Protein AF-Q6AG20-F1 (afdb_monomer_lite)

Radius of gyration: 18.35 Å; chains: 1; bounding box: 43×32×44 Å

Structure (mmCIF, N/CA/C/O backbone):
data_AF-Q6AG20-F1
#
_entry.id   AF-Q6AG20-F1
#
loop_
_atom_site.group_PDB
_atom_site.id
_atom_site.type_symbol
_atom_site.label_atom_id
_atom_site.label_alt_id
_atom_site.label_comp_id
_atom_site.label_asym_id
_atom_site.label_entity_id
_atom_site.label_seq_id
_atom_site.pdbx_PDB_ins_code
_atom_site.Cartn_x
_atom_site.Cartn_y
_atom_site.Cartn_z
_atom_site.occupancy
_atom_site.B_iso_or_equiv
_atom_site.auth_seq_id
_atom_site.auth_comp_id
_atom_site.auth_asym_id
_atom_site.auth_atom_id
_atom_site.pdbx_PDB_model_num
ATOM 1 N N . MET A 1 1 ? 25.032 -6.933 6.068 1.00 42.19 1 MET A N 1
ATOM 2 C CA . MET A 1 1 ? 25.654 -5.795 5.360 1.00 42.19 1 MET A CA 1
ATOM 3 C C . MET A 1 1 ? 24.532 -4.878 4.917 1.00 42.19 1 MET A C 1
ATOM 5 O O . MET A 1 1 ? 23.599 -5.376 4.303 1.00 42.19 1 MET A O 1
ATOM 9 N N . GLY A 1 2 ? 24.545 -3.605 5.312 1.00 56.62 2 GLY A N 1
ATOM 10 C CA . GLY A 1 2 ? 23.541 -2.645 4.849 1.00 56.62 2 GLY A CA 1
ATOM 11 C C . GLY A 1 2 ? 23.902 -2.197 3.440 1.00 56.62 2 GLY A C 1
ATOM 12 O O . GLY A 1 2 ? 24.949 -1.583 3.270 1.00 56.62 2 GLY A O 1
ATOM 13 N N . GLY A 1 3 ? 23.091 -2.560 2.447 1.00 76.19 3 GLY A N 1
ATOM 14 C CA . GLY A 1 3 ? 23.224 -2.007 1.100 1.00 76.19 3 GLY A CA 1
ATOM 15 C C . GLY A 1 3 ? 22.926 -0.507 1.101 1.00 76.19 3 GLY A C 1
ATOM 16 O O . GLY A 1 3 ? 22.131 -0.028 1.916 1.00 76.19 3 GLY A O 1
ATOM 17 N N . GLU A 1 4 ? 23.576 0.228 0.204 1.00 80.19 4 GLU A N 1
ATOM 18 C CA . GLU A 1 4 ? 23.278 1.638 -0.041 1.00 80.19 4 GLU A CA 1
ATOM 19 C C . GLU A 1 4 ? 21.924 1.754 -0.756 1.00 80.19 4 GLU A C 1
ATOM 21 O O . GLU A 1 4 ? 21.614 0.964 -1.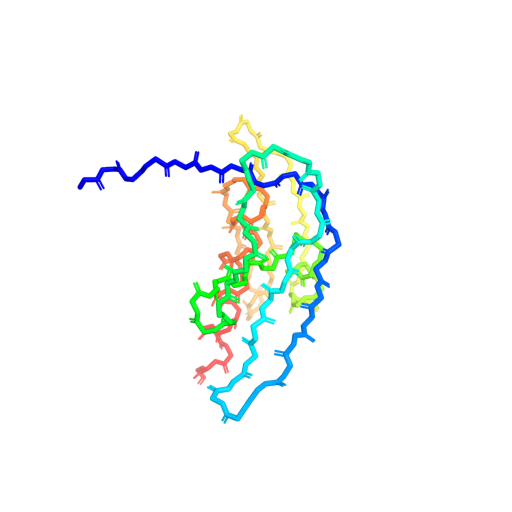649 1.00 80.19 4 GLU A O 1
ATOM 26 N N . ARG A 1 5 ? 21.077 2.685 -0.304 1.00 78.88 5 ARG A N 1
ATOM 27 C CA . ARG A 1 5 ? 19.745 2.905 -0.878 1.00 78.88 5 ARG A CA 1
ATOM 28 C C . ARG A 1 5 ? 19.811 4.103 -1.804 1.00 78.88 5 ARG A C 1
ATOM 30 O O . ARG A 1 5 ? 20.179 5.190 -1.366 1.00 78.88 5 ARG A O 1
ATOM 37 N N . PHE A 1 6 ? 19.390 3.901 -3.041 1.00 77.75 6 PHE A N 1
ATOM 38 C CA . PHE A 1 6 ? 19.276 4.956 -4.035 1.00 77.75 6 PHE A CA 1
ATOM 39 C C . PHE A 1 6 ? 17.798 5.192 -4.331 1.00 77.75 6 PHE A C 1
ATOM 41 O O . PHE A 1 6 ? 17.024 4.240 -4.438 1.00 77.75 6 PHE A O 1
ATOM 48 N N . THR A 1 7 ? 17.408 6.459 -4.445 1.00 77.06 7 THR A N 1
ATOM 49 C CA . THR A 1 7 ? 16.063 6.845 -4.876 1.00 77.06 7 THR A CA 1
ATOM 50 C C . THR A 1 7 ? 16.144 7.297 -6.318 1.00 77.06 7 THR A C 1
ATOM 52 O O . THR A 1 7 ? 16.951 8.160 -6.657 1.00 77.06 7 THR A O 1
ATOM 55 N N . VAL A 1 8 ? 15.293 6.718 -7.153 1.00 71.94 8 VAL A N 1
ATOM 56 C CA . VAL A 1 8 ? 15.128 7.125 -8.541 1.00 71.94 8 VAL A CA 1
ATOM 57 C C . VAL A 1 8 ? 14.038 8.197 -8.590 1.00 71.94 8 VAL A C 1
ATOM 59 O O . VAL A 1 8 ? 12.971 8.018 -8.000 1.00 71.94 8 VAL A O 1
ATOM 62 N N . SER A 1 9 ? 14.323 9.333 -9.230 1.00 76.94 9 SER A N 1
ATOM 63 C CA . SER A 1 9 ? 13.338 10.404 -9.435 1.00 76.94 9 SER A CA 1
ATOM 64 C C . SER A 1 9 ? 12.132 9.902 -10.229 1.00 76.94 9 SER A C 1
ATOM 66 O O . SER A 1 9 ? 12.222 8.904 -10.941 1.00 76.94 9 SER A O 1
ATOM 68 N N . GLU A 1 10 ? 11.008 10.612 -10.140 1.00 76.62 10 GLU A N 1
ATOM 69 C CA . GLU A 1 10 ? 9.844 10.317 -10.976 1.00 76.62 10 GLU A CA 1
ATOM 70 C C . GLU A 1 10 ? 10.243 10.323 -12.459 1.00 76.62 10 GLU A C 1
ATOM 72 O O . GLU A 1 10 ? 10.856 11.272 -12.953 1.00 76.62 10 GLU A O 1
ATOM 77 N N . MET A 1 11 ? 9.933 9.231 -13.154 1.00 81.00 11 MET A N 1
ATOM 78 C CA . MET A 1 11 ? 10.339 9.004 -14.536 1.00 81.00 11 MET A CA 1
ATOM 79 C C . MET A 1 11 ? 9.322 8.144 -15.269 1.00 81.00 11 MET A C 1
ATOM 81 O O . MET A 1 11 ? 8.529 7.425 -14.659 1.00 81.00 11 MET A O 1
ATOM 85 N N . THR A 1 12 ? 9.352 8.225 -16.597 1.00 84.69 12 THR A N 1
ATOM 86 C CA . THR A 1 12 ? 8.491 7.391 -17.434 1.00 84.69 12 THR A CA 1
ATOM 87 C C . THR A 1 12 ? 9.083 5.989 -17.501 1.00 84.69 12 THR A C 1
ATOM 89 O O . THR A 1 12 ? 10.245 5.824 -17.872 1.00 84.69 12 THR A O 1
ATOM 92 N N . ILE A 1 13 ? 8.275 4.995 -17.130 1.00 86.56 13 ILE A N 1
ATOM 93 C CA . ILE A 1 13 ? 8.639 3.579 -17.189 1.00 86.56 13 ILE A CA 1
ATOM 94 C C . ILE A 1 13 ? 7.973 2.964 -18.418 1.00 86.56 13 ILE A C 1
ATOM 96 O O . ILE A 1 13 ? 6.753 3.046 -18.570 1.00 86.56 13 ILE A O 1
A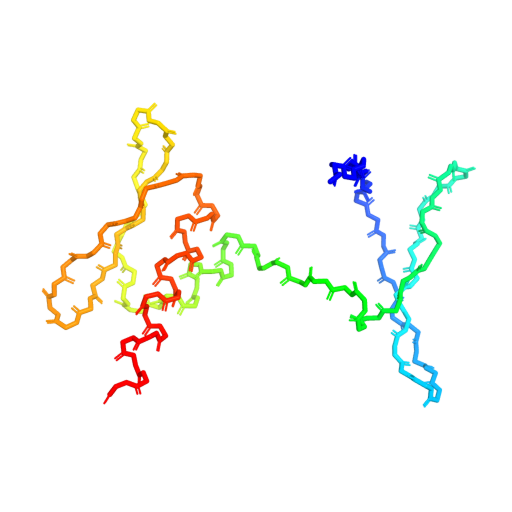TOM 100 N N . GLU A 1 14 ? 8.765 2.323 -19.271 1.00 90.00 14 GLU A N 1
ATOM 101 C CA . GLU A 1 14 ? 8.293 1.654 -20.482 1.00 90.00 14 GLU A CA 1
ATOM 102 C C . GLU A 1 14 ? 8.539 0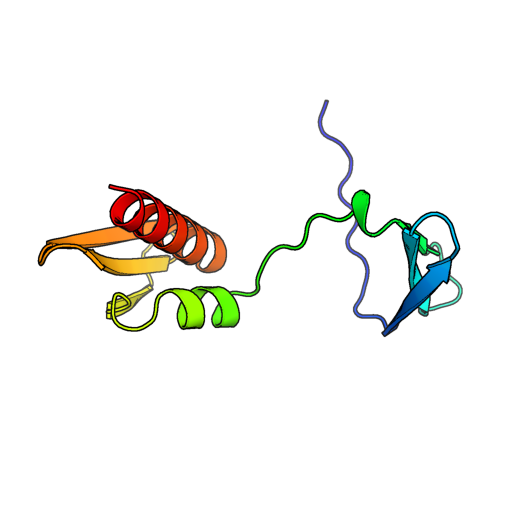.140 -20.394 1.00 90.00 14 GLU A C 1
ATOM 104 O O . GLU A 1 14 ? 9.683 -0.294 -20.260 1.00 90.00 14 GLU A O 1
ATOM 109 N N . PRO A 1 15 ? 7.488 -0.699 -20.454 1.00 91.06 15 PRO A N 1
ATOM 110 C CA . PRO A 1 15 ? 7.662 -2.144 -20.475 1.00 91.06 15 PRO A CA 1
ATOM 111 C C . PRO A 1 15 ? 8.047 -2.634 -21.878 1.00 91.06 15 PRO A C 1
ATOM 113 O O . PRO A 1 15 ? 7.274 -2.524 -22.833 1.00 91.06 15 PRO A O 1
ATOM 116 N N . HIS A 1 16 ? 9.218 -3.256 -21.988 1.00 91.31 16 HIS A N 1
ATOM 117 C CA . HIS A 1 16 ? 9.679 -3.959 -23.181 1.00 91.31 16 HIS A CA 1
ATOM 118 C C . HIS A 1 16 ? 9.480 -5.466 -23.010 1.00 91.31 16 HIS A C 1
ATOM 120 O O . HIS A 1 16 ? 10.000 -6.071 -22.073 1.00 91.31 16 HIS A O 1
ATOM 126 N N . HIS A 1 17 ? 8.735 -6.078 -23.928 1.00 92.81 17 HIS A N 1
ATOM 127 C CA . HIS A 1 17 ? 8.476 -7.516 -23.922 1.00 92.81 17 HIS A CA 1
ATOM 128 C C . HIS A 1 17 ? 9.506 -8.221 -24.810 1.00 92.81 17 HIS A C 1
ATOM 130 O O . HIS A 1 17 ? 9.632 -7.892 -25.990 1.00 92.81 17 HIS A O 1
ATOM 136 N N . VAL A 1 18 ? 10.233 -9.179 -24.240 1.00 89.75 18 VAL A N 1
ATOM 137 C CA . VAL A 1 18 ? 11.220 -10.028 -24.921 1.00 89.75 18 VAL A CA 1
ATOM 138 C C . VAL A 1 18 ? 10.890 -11.501 -24.673 1.00 89.75 18 VAL A C 1
ATOM 140 O O . VAL A 1 18 ? 10.110 -11.823 -23.779 1.00 89.75 18 VAL A O 1
ATOM 143 N N . ASP A 1 19 ? 11.495 -12.417 -25.432 1.00 89.69 19 ASP A N 1
ATOM 144 C CA . ASP A 1 19 ? 11.203 -13.858 -25.316 1.00 89.69 19 ASP A CA 1
ATOM 145 C C . ASP A 1 19 ? 11.462 -14.420 -23.904 1.00 89.69 19 ASP A C 1
ATOM 147 O O . ASP A 1 19 ? 10.859 -15.413 -23.503 1.00 89.69 19 ASP A O 1
ATOM 151 N N . THR A 1 20 ? 12.350 -13.779 -23.140 1.00 88.88 20 THR A N 1
ATOM 152 C CA . THR A 1 20 ? 12.722 -14.178 -21.777 1.00 88.88 20 THR A CA 1
ATOM 153 C C . THR A 1 20 ? 11.922 -13.479 -20.676 1.00 88.88 20 THR A C 1
ATOM 155 O O . THR A 1 20 ? 12.146 -13.793 -19.515 1.00 88.88 20 THR A O 1
ATOM 158 N N . GLY A 1 21 ? 11.014 -12.547 -20.993 1.00 91.38 21 GLY A N 1
ATOM 159 C CA . GLY A 1 21 ? 10.212 -11.834 -19.992 1.00 91.38 21 GLY A CA 1
ATOM 160 C C . GLY A 1 21 ? 9.984 -10.355 -20.309 1.00 91.38 21 GLY A C 1
ATOM 161 O O . GLY A 1 21 ? 10.049 -9.925 -21.460 1.00 91.38 21 GLY A O 1
ATOM 162 N N . THR A 1 22 ? 9.711 -9.565 -19.271 1.00 93.69 22 THR A N 1
ATOM 163 C CA . THR A 1 22 ? 9.484 -8.117 -19.393 1.00 93.69 22 THR A CA 1
ATOM 164 C C . THR A 1 22 ? 10.622 -7.351 -18.734 1.00 93.69 22 THR A C 1
ATOM 166 O O . THR A 1 22 ? 10.939 -7.575 -17.565 1.00 93.69 22 THR A O 1
ATOM 169 N N . ILE A 1 23 ? 11.209 -6.418 -19.478 1.00 92.81 23 ILE A N 1
ATOM 170 C CA . ILE A 1 23 ? 12.219 -5.477 -18.995 1.00 92.81 23 ILE A CA 1
ATOM 171 C C . ILE A 1 23 ? 11.555 -4.108 -18.856 1.00 92.81 23 ILE A C 1
ATOM 173 O O . ILE A 1 23 ? 10.889 -3.639 -19.776 1.00 92.81 23 ILE A O 1
ATOM 177 N N . LEU A 1 24 ? 11.729 -3.466 -17.707 1.00 90.44 24 LEU A N 1
ATOM 178 C CA . LEU A 1 24 ? 11.307 -2.092 -17.464 1.00 90.44 24 LEU A CA 1
ATOM 179 C C . LEU A 1 24 ? 12.431 -1.162 -17.905 1.00 90.44 24 LEU A C 1
ATOM 181 O O . LEU A 1 24 ? 13.504 -1.195 -17.309 1.00 90.44 24 LEU A O 1
ATOM 185 N N . GLY A 1 25 ? 12.197 -0.370 -18.947 1.00 89.38 25 GLY A N 1
ATOM 186 C CA . GLY A 1 25 ? 13.066 0.731 -19.346 1.00 89.38 25 GLY A CA 1
ATOM 187 C C . GLY A 1 25 ? 12.702 2.002 -18.586 1.00 89.38 25 GLY A C 1
ATOM 188 O O . GLY A 1 25 ? 11.522 2.311 -18.407 1.00 89.38 25 GLY A O 1
ATOM 189 N N . PHE A 1 26 ? 13.711 2.735 -18.137 1.00 86.31 26 PHE A N 1
ATOM 190 C CA . PHE A 1 26 ? 13.563 3.958 -17.358 1.00 86.31 26 PHE A CA 1
ATOM 191 C C . PHE A 1 26 ? 14.058 5.149 -18.180 1.00 86.31 26 PHE A C 1
ATOM 193 O O . PHE A 1 26 ? 15.257 5.351 -18.361 1.00 86.31 26 PHE A O 1
ATOM 200 N N . ASN A 1 27 ? 13.133 5.961 -18.691 1.00 77.69 27 ASN A N 1
ATOM 201 C CA . ASN A 1 27 ? 13.479 7.111 -19.520 1.00 77.69 27 ASN A CA 1
ATOM 202 C C . ASN A 1 27 ? 13.542 8.373 -18.648 1.00 77.69 27 ASN A C 1
ATOM 204 O O . ASN A 1 27 ? 12.506 8.925 -18.265 1.00 77.69 27 ASN A O 1
ATOM 208 N N . GLY A 1 28 ? 14.752 8.839 -18.315 1.00 64.88 28 GLY A N 1
ATOM 209 C CA . GLY A 1 28 ? 14.901 10.013 -17.453 1.00 64.88 28 GLY A CA 1
ATOM 210 C C . GLY A 1 28 ? 16.334 10.497 -17.214 1.00 64.88 28 GLY A C 1
ATOM 211 O O . GLY A 1 28 ? 16.963 10.119 -16.234 1.00 64.88 28 GLY A O 1
ATOM 212 N N . THR A 1 29 ? 16.750 11.479 -18.024 1.00 57.09 29 THR A N 1
ATOM 213 C CA . THR A 1 29 ? 17.922 12.376 -17.861 1.00 57.09 29 THR A CA 1
ATOM 214 C C . THR A 1 29 ? 19.317 11.816 -18.191 1.00 57.09 29 THR A C 1
ATOM 216 O O . THR A 1 29 ? 19.538 10.617 -18.257 1.00 57.09 29 THR A O 1
ATOM 219 N N . THR A 1 30 ? 20.258 12.732 -18.454 1.00 57.72 30 THR A N 1
ATOM 220 C CA . THR A 1 30 ? 21.643 12.499 -18.914 1.00 57.72 30 THR A CA 1
ATOM 221 C C . THR A 1 30 ? 22.628 12.100 -17.803 1.00 57.72 30 THR A C 1
ATOM 223 O O . THR A 1 30 ? 23.829 12.009 -18.064 1.00 57.72 30 THR A O 1
ATOM 226 N N . GLU A 1 31 ? 22.162 11.953 -16.561 1.00 66.25 31 GLU A N 1
ATOM 227 C CA . GLU A 1 31 ? 22.996 11.638 -15.393 1.00 66.25 31 GLU A CA 1
ATOM 228 C C . GLU A 1 31 ? 23.029 10.125 -15.106 1.00 66.25 31 GLU A C 1
ATOM 230 O O . GLU A 1 31 ? 22.505 9.329 -15.881 1.00 66.25 31 GLU A O 1
ATOM 235 N N . TRP A 1 32 ? 23.688 9.709 -14.015 1.00 63.50 32 TRP A N 1
ATOM 236 C CA . TRP A 1 32 ? 23.762 8.304 -13.598 1.00 63.50 32 TRP A CA 1
ATOM 237 C C . TRP A 1 32 ? 22.356 7.773 -13.299 1.00 63.50 32 TRP A C 1
ATOM 239 O O . TRP A 1 32 ? 21.819 7.991 -12.213 1.00 63.50 32 TRP A O 1
ATOM 249 N N . ALA A 1 33 ? 21.766 7.088 -14.272 1.00 69.50 33 ALA A N 1
ATOM 250 C CA . ALA A 1 33 ? 20.439 6.509 -14.180 1.00 69.50 33 ALA A CA 1
ATOM 251 C C . ALA A 1 33 ? 20.520 4.980 -14.138 1.00 69.50 33 ALA A C 1
ATOM 253 O O . ALA A 1 33 ? 21.465 4.361 -14.627 1.00 69.50 33 ALA A O 1
ATOM 254 N N . LEU A 1 34 ? 19.503 4.368 -13.537 1.00 77.88 34 LEU A N 1
ATOM 255 C CA . LEU A 1 34 ? 19.201 2.968 -13.786 1.00 77.88 34 LEU A CA 1
ATOM 256 C C . LEU A 1 34 ? 18.543 2.899 -15.166 1.00 77.88 34 LEU A C 1
ATOM 258 O O . LEU A 1 34 ? 17.432 3.391 -15.297 1.00 77.88 34 LEU A O 1
ATOM 262 N N . ASP A 1 35 ? 19.199 2.319 -16.173 1.00 85.06 35 ASP A N 1
ATOM 263 C CA . ASP A 1 35 ? 18.644 2.269 -17.538 1.00 85.06 35 ASP A CA 1
ATOM 264 C C . ASP A 1 35 ? 17.458 1.300 -17.647 1.00 85.06 35 ASP A C 1
ATOM 266 O O . ASP A 1 35 ? 16.439 1.591 -18.278 1.00 85.06 35 ASP A O 1
ATOM 270 N N . SER A 1 36 ? 17.596 0.114 -17.045 1.00 88.00 36 SER A N 1
ATOM 271 C CA . SER A 1 36 ? 16.566 -0.921 -17.086 1.00 88.00 36 SER A CA 1
ATOM 272 C C . SER A 1 36 ? 16.665 -1.930 -15.940 1.00 88.00 36 SER A C 1
ATOM 274 O O . SER A 1 36 ? 17.716 -2.078 -15.317 1.00 88.00 36 SER A O 1
ATOM 276 N N . LEU A 1 37 ? 15.559 -2.627 -15.668 1.00 90.56 37 LEU A N 1
ATOM 277 C CA . LEU A 1 37 ? 15.450 -3.697 -14.669 1.00 90.56 37 LEU A CA 1
ATOM 278 C C . LEU A 1 37 ? 14.508 -4.794 -15.185 1.00 90.56 37 LEU A C 1
ATOM 280 O O . LEU A 1 37 ? 13.479 -4.483 -15.786 1.00 90.56 37 LEU A O 1
ATOM 284 N N . ALA A 1 38 ? 14.810 -6.069 -14.937 1.00 92.06 38 ALA A N 1
ATOM 285 C CA . ALA A 1 38 ? 13.855 -7.139 -15.214 1.00 92.06 38 ALA A CA 1
ATOM 286 C C . ALA A 1 38 ? 12.677 -7.073 -14.226 1.00 92.06 38 ALA A C 1
ATOM 288 O O . ALA A 1 38 ? 12.869 -6.860 -13.031 1.00 92.06 38 ALA A O 1
ATOM 289 N N . VAL A 1 39 ? 11.443 -7.276 -14.699 1.00 91.00 39 VAL A N 1
ATOM 290 C CA . VAL A 1 39 ? 10.247 -7.217 -13.832 1.00 91.00 39 VAL A CA 1
ATOM 291 C C . VAL A 1 39 ? 10.322 -8.217 -12.674 1.00 91.00 39 VAL A C 1
ATOM 293 O O . VAL A 1 39 ? 9.834 -7.923 -11.588 1.00 91.00 39 VAL A O 1
ATOM 296 N N . GLU A 1 40 ? 10.941 -9.375 -12.886 1.00 91.56 40 GLU A N 1
ATOM 297 C CA . GLU A 1 40 ? 11.132 -10.409 -11.859 1.00 91.56 40 GLU A CA 1
ATOM 298 C C . GLU A 1 40 ? 12.099 -10.010 -10.737 1.00 91.56 40 GLU A C 1
ATOM 300 O O . GLU A 1 40 ? 11.983 -10.526 -9.626 1.00 91.56 40 GLU A O 1
ATOM 305 N N . ASP A 1 41 ? 12.983 -9.044 -10.992 1.00 91.50 41 ASP A N 1
ATOM 306 C CA . ASP A 1 41 ? 13.875 -8.461 -9.986 1.00 91.50 41 ASP A CA 1
ATOM 307 C C . ASP A 1 41 ? 13.212 -7.294 -9.229 1.00 91.50 41 ASP A C 1
ATOM 309 O O . ASP A 1 41 ? 13.792 -6.736 -8.293 1.00 91.50 41 ASP A O 1
ATOM 313 N N . ALA A 1 42 ? 11.996 -6.899 -9.622 1.00 89.75 42 ALA A N 1
ATOM 314 C CA . ALA A 1 42 ? 11.266 -5.796 -9.015 1.00 89.75 42 ALA A CA 1
ATOM 315 C C . ALA A 1 42 ? 10.306 -6.282 -7.921 1.00 89.75 42 ALA A C 1
ATOM 317 O O . ALA A 1 42 ? 9.466 -7.158 -8.131 1.00 89.75 42 ALA A O 1
ATOM 318 N N . LEU A 1 43 ? 10.358 -5.624 -6.760 1.00 90.00 43 LEU A N 1
ATOM 319 C CA . LEU A 1 43 ? 9.323 -5.747 -5.737 1.00 90.00 43 LEU A CA 1
ATOM 320 C C . LEU A 1 43 ? 8.361 -4.561 -5.830 1.00 90.00 43 LEU A C 1
ATOM 322 O O . LEU A 1 43 ? 8.723 -3.424 -5.525 1.00 90.00 43 LEU A O 1
ATOM 326 N N . TRP A 1 44 ? 7.117 -4.837 -6.211 1.00 86.81 44 TRP A N 1
ATOM 327 C CA . TRP A 1 44 ? 6.061 -3.831 -6.266 1.00 86.81 44 TRP A CA 1
ATOM 328 C C . TRP A 1 44 ? 5.436 -3.632 -4.889 1.00 86.81 44 TRP A C 1
ATOM 330 O O . TRP A 1 44 ? 4.734 -4.504 -4.379 1.00 86.81 44 TRP A O 1
ATOM 340 N N . MET A 1 45 ? 5.669 -2.462 -4.301 1.00 89.50 45 MET A N 1
ATOM 341 C CA . MET A 1 45 ? 5.016 -2.051 -3.061 1.00 89.50 45 MET A CA 1
ATOM 342 C C . MET A 1 45 ? 3.755 -1.243 -3.398 1.00 89.50 45 MET A C 1
ATOM 344 O O . MET A 1 45 ? 3.869 -0.210 -4.061 1.00 89.50 45 MET A O 1
ATOM 348 N N . PRO A 1 46 ? 2.556 -1.677 -2.969 1.00 90.94 46 PRO A N 1
ATOM 349 C CA . PRO A 1 46 ? 1.335 -0.921 -3.214 1.00 90.94 46 PRO A CA 1
ATOM 350 C C . PRO A 1 46 ? 1.367 0.445 -2.520 1.00 90.94 46 PRO A C 1
ATOM 352 O O . PRO A 1 46 ? 1.883 0.584 -1.408 1.00 90.94 46 PRO A O 1
ATOM 355 N N . ARG A 1 47 ? 0.768 1.450 -3.160 1.00 92.38 47 ARG A N 1
ATOM 356 C CA . ARG A 1 47 ? 0.549 2.772 -2.565 1.00 92.38 47 ARG A CA 1
ATOM 357 C C . ARG A 1 47 ? -0.501 2.707 -1.456 1.00 92.38 47 ARG A C 1
ATOM 359 O O . ARG A 1 47 ? -1.332 1.803 -1.399 1.00 92.38 47 ARG A O 1
ATOM 366 N N . GLU A 1 48 ? -0.489 3.713 -0.587 1.00 95.25 48 GLU A N 1
ATOM 367 C CA . GLU A 1 48 ? -1.394 3.804 0.562 1.00 95.25 48 GLU A CA 1
ATOM 368 C C . GLU A 1 48 ? -2.885 3.744 0.177 1.00 95.25 48 GLU A C 1
ATOM 370 O O . GLU A 1 48 ? -3.679 3.076 0.837 1.00 95.25 48 GLU A O 1
ATOM 375 N N . ASP A 1 49 ? -3.276 4.428 -0.897 1.00 95.62 49 ASP A N 1
ATOM 376 C CA . ASP A 1 49 ? -4.647 4.425 -1.412 1.00 95.62 49 ASP A CA 1
ATOM 377 C C . ASP A 1 49 ? -5.055 3.046 -1.937 1.00 95.62 49 ASP A C 1
ATOM 379 O O . ASP A 1 49 ? -6.134 2.569 -1.599 1.00 95.62 49 ASP A O 1
ATOM 383 N N . GLN A 1 50 ? -4.164 2.363 -2.658 1.00 96.44 50 GLN A N 1
ATOM 384 C CA . GLN A 1 50 ? -4.402 0.998 -3.133 1.00 96.44 50 GLN A CA 1
ATOM 385 C C . GLN A 1 50 ? -4.594 0.027 -1.962 1.00 96.44 50 GLN A C 1
ATOM 387 O O . GLN A 1 50 ? -5.516 -0.786 -1.970 1.00 96.44 50 GLN A O 1
ATOM 392 N N . LEU A 1 51 ? -3.765 0.129 -0.917 1.00 97.00 51 LEU A N 1
ATOM 393 C CA . LEU A 1 51 ? -3.927 -0.689 0.290 1.00 97.00 51 LEU A CA 1
ATOM 394 C C . LEU A 1 51 ? -5.266 -0.410 0.979 1.00 97.00 51 LEU A C 1
ATOM 396 O O . LEU A 1 51 ? -5.960 -1.338 1.389 1.00 97.00 51 LEU A O 1
ATOM 400 N N . ARG A 1 52 ? -5.645 0.866 1.089 1.00 96.38 52 ARG A N 1
ATOM 401 C CA . ARG A 1 52 ? -6.912 1.286 1.694 1.00 96.38 52 ARG A CA 1
ATOM 402 C C . ARG A 1 52 ? -8.120 0.760 0.924 1.00 96.38 52 ARG A C 1
ATOM 404 O O . ARG A 1 52 ? -9.079 0.317 1.549 1.00 96.38 52 ARG A O 1
ATOM 411 N N . GLU A 1 53 ? -8.075 0.782 -0.404 1.00 97.12 53 GLU A N 1
ATOM 412 C CA . GLU A 1 53 ? -9.119 0.207 -1.258 1.00 97.12 53 GLU A CA 1
ATOM 413 C C . GLU A 1 53 ? -9.252 -1.307 -1.047 1.00 97.12 53 GLU A C 1
ATOM 415 O O . GLU A 1 53 ? -10.367 -1.807 -0.890 1.00 97.12 53 GLU A O 1
ATOM 420 N N . LEU A 1 54 ? -8.129 -2.029 -0.955 1.00 96.62 54 LEU A N 1
ATOM 421 C CA . LEU A 1 54 ? -8.114 -3.482 -0.738 1.00 96.62 54 LEU A CA 1
ATOM 422 C C . LEU A 1 54 ? -8.704 -3.910 0.615 1.00 96.62 54 LEU A C 1
ATOM 424 O O . LEU A 1 54 ? -9.221 -5.020 0.729 1.00 96.62 54 LEU A O 1
ATOM 428 N N . LEU A 1 55 ? -8.676 -3.047 1.634 1.00 96.81 55 LEU A N 1
ATOM 429 C CA . LEU A 1 55 ? -9.331 -3.319 2.919 1.00 96.81 55 LEU A CA 1
ATOM 430 C C . LEU A 1 55 ? -10.863 -3.315 2.833 1.00 96.81 55 LEU A C 1
ATOM 432 O O . LEU A 1 55 ? -11.527 -3.884 3.705 1.00 96.81 55 LEU A O 1
ATOM 436 N N . GLY A 1 56 ? -11.433 -2.663 1.816 1.00 95.94 56 GLY A N 1
ATOM 437 C CA . GLY A 1 56 ? -12.868 -2.625 1.556 1.00 95.94 56 GLY A CA 1
ATOM 438 C C . GLY A 1 56 ? -13.716 -2.345 2.804 1.00 95.94 56 GLY A C 1
ATOM 439 O O . GLY A 1 56 ? -13.440 -1.442 3.595 1.00 95.94 56 GLY A O 1
ATOM 440 N N . GLY A 1 57 ? -14.760 -3.156 3.002 1.00 96.06 57 GLY A N 1
ATOM 441 C CA . GLY A 1 57 ? -15.713 -3.006 4.109 1.00 96.06 57 GLY A CA 1
ATOM 442 C C . GLY A 1 57 ? -15.140 -3.252 5.511 1.00 96.06 57 GLY A C 1
ATOM 443 O O . GLY A 1 57 ? -15.800 -2.911 6.500 1.00 96.06 57 GLY A O 1
ATOM 444 N N . SER A 1 58 ? -13.934 -3.815 5.619 1.00 97.31 58 SER A N 1
ATOM 445 C CA . SER A 1 58 ? -13.238 -3.991 6.895 1.00 97.31 58 SER A CA 1
ATOM 446 C C . SER A 1 58 ? -12.566 -2.709 7.373 1.00 97.31 58 SER A C 1
ATOM 448 O O . SER A 1 58 ? -12.375 -2.563 8.577 1.00 97.31 58 SER A O 1
ATOM 450 N N . PHE A 1 59 ? -12.244 -1.758 6.492 1.00 98.06 59 PHE A N 1
ATOM 451 C CA . PHE A 1 59 ? -11.657 -0.484 6.906 1.00 98.06 59 PHE A CA 1
ATOM 452 C C . PHE A 1 59 ? -12.616 0.321 7.798 1.00 98.06 59 PHE A C 1
ATOM 454 O O . PHE A 1 59 ? -13.820 0.409 7.531 1.00 98.06 59 PHE A O 1
ATOM 461 N N . ARG A 1 60 ? -12.094 0.910 8.881 1.00 97.88 60 ARG A N 1
ATOM 462 C CA . ARG A 1 60 ? -12.868 1.789 9.772 1.00 97.88 60 ARG A CA 1
ATOM 463 C C . ARG A 1 60 ? -12.356 3.214 9.734 1.00 97.88 60 ARG A C 1
ATOM 465 O O . ARG A 1 60 ? -13.108 4.109 9.361 1.00 97.88 60 ARG A O 1
ATOM 472 N N . HIS A 1 61 ? -11.106 3.434 10.121 1.00 97.12 61 HIS A N 1
ATOM 473 C CA . HIS A 1 61 ? -10.512 4.765 10.085 1.00 97.12 61 HIS A CA 1
ATOM 474 C C . HIS A 1 61 ? -8.985 4.715 10.140 1.00 97.12 61 HIS A C 1
ATOM 476 O O . HIS A 1 61 ? -8.381 3.741 10.592 1.00 97.12 61 HIS A O 1
ATOM 482 N N . LEU A 1 62 ? -8.389 5.827 9.718 1.00 97.75 62 LEU A N 1
ATOM 483 C CA . LEU A 1 62 ? -7.002 6.198 9.953 1.00 97.75 62 LEU A CA 1
ATOM 484 C C . LEU A 1 62 ? -6.995 7.332 10.981 1.00 97.75 62 LEU A C 1
ATOM 486 O O . LEU A 1 62 ? -7.733 8.305 10.820 1.00 97.75 62 LEU A O 1
ATOM 490 N N . SER A 1 63 ? -6.168 7.235 12.016 1.00 97.88 63 SER A N 1
ATOM 491 C CA . SER A 1 63 ? -5.975 8.315 12.986 1.00 97.88 63 SER A CA 1
ATOM 492 C C . SER A 1 63 ? -4.499 8.644 13.178 1.00 97.88 63 SER A C 1
ATOM 494 O O . SER A 1 63 ? -3.623 7.790 13.039 1.00 97.88 63 SER A O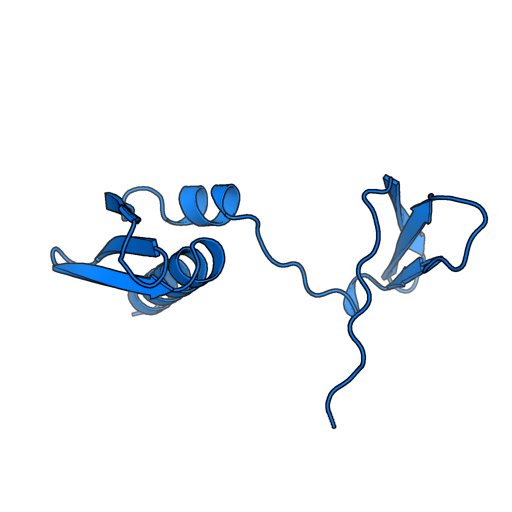 1
ATOM 496 N N . ARG A 1 64 ? -4.207 9.918 13.461 1.00 97.75 64 ARG A N 1
ATOM 497 C CA . ARG A 1 64 ? -2.857 10.359 13.823 1.00 97.75 64 ARG A CA 1
ATOM 498 C C . ARG A 1 64 ? -2.573 9.960 15.267 1.00 97.75 64 ARG A C 1
ATOM 500 O O . ARG A 1 64 ? -3.420 10.146 16.138 1.00 97.75 64 ARG A O 1
ATOM 507 N N . THR A 1 65 ? -1.367 9.477 15.520 1.00 96.94 65 THR A N 1
ATOM 508 C CA . THR A 1 65 ? -0.881 9.131 16.858 1.00 96.94 65 THR A CA 1
ATOM 509 C C . THR A 1 65 ? 0.349 9.986 17.182 1.00 96.94 65 THR A C 1
ATOM 511 O O . THR A 1 65 ? 0.907 10.629 16.283 1.00 96.94 65 THR A O 1
ATOM 514 N N . PRO A 1 66 ? 0.816 10.014 18.444 1.00 95.94 66 PRO A N 1
ATOM 515 C CA . PRO A 1 66 ? 2.068 10.689 18.780 1.00 95.94 66 PRO A CA 1
ATOM 516 C C . PRO A 1 66 ? 3.285 10.142 18.012 1.00 95.94 66 PRO A C 1
ATOM 518 O O . PRO A 1 66 ? 4.224 10.892 17.7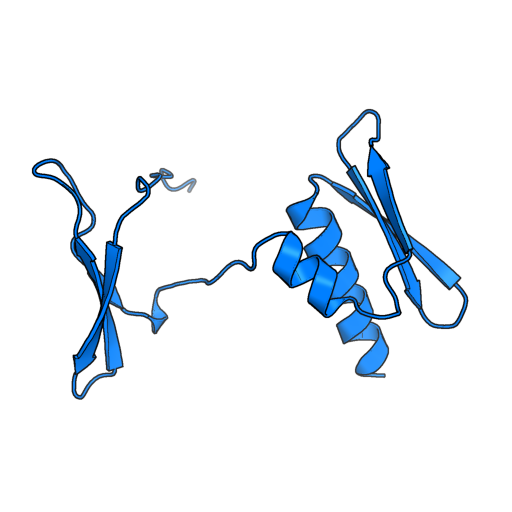64 1.00 95.94 66 PRO A O 1
ATOM 521 N N . GLY A 1 67 ? 3.263 8.857 17.631 1.00 92.50 67 GLY A N 1
ATOM 522 C CA . GLY A 1 67 ? 4.380 8.160 16.980 1.00 92.50 67 GLY A CA 1
ATOM 523 C C . GLY A 1 67 ? 4.238 7.949 15.471 1.00 92.50 67 GLY A C 1
ATOM 524 O O . GLY A 1 67 ? 5.185 7.493 14.845 1.00 92.50 67 GLY A O 1
ATOM 525 N N . GLY A 1 68 ? 3.088 8.274 14.876 1.00 95.44 68 GLY A N 1
ATOM 526 C CA . GLY A 1 68 ? 2.814 7.976 13.473 1.00 95.44 68 GLY A CA 1
ATOM 527 C C . GLY A 1 68 ? 1.319 7.969 13.188 1.00 95.44 68 GLY A C 1
ATOM 528 O O . GLY A 1 68 ? 0.619 8.957 13.436 1.00 95.44 68 GLY A O 1
ATOM 529 N N . TYR A 1 69 ? 0.837 6.849 12.671 1.00 98.00 69 TYR A N 1
ATOM 530 C CA . TYR A 1 69 ? -0.541 6.635 12.271 1.00 98.00 69 TYR A CA 1
ATOM 531 C C . TYR A 1 69 ? -1.069 5.306 12.805 1.00 98.00 69 TYR A C 1
ATOM 533 O O . TYR A 1 69 ? -0.324 4.348 12.977 1.00 98.00 69 TYR A O 1
ATOM 541 N N . ARG A 1 70 ? -2.377 5.251 13.049 1.00 98.38 70 ARG A N 1
ATOM 542 C CA . ARG A 1 70 ? -3.099 4.035 13.408 1.00 98.38 70 ARG A CA 1
ATOM 543 C C . ARG A 1 70 ? -4.157 3.747 12.361 1.00 98.38 70 ARG A C 1
ATOM 545 O O . ARG A 1 70 ? -5.030 4.586 12.136 1.00 98.38 70 ARG A O 1
ATOM 552 N N . VAL A 1 71 ? -4.110 2.561 11.770 1.00 98.44 71 VAL A N 1
ATOM 553 C CA . VAL A 1 71 ? -5.183 2.048 10.915 1.00 98.44 71 VAL A CA 1
ATOM 554 C C . VAL A 1 71 ? -5.991 1.041 11.721 1.00 98.44 71 VAL A C 1
ATOM 556 O O . VAL A 1 71 ? -5.439 0.086 12.266 1.00 98.44 71 VAL A O 1
ATOM 559 N N . THR A 1 72 ? -7.300 1.262 11.799 1.00 98.38 72 THR A N 1
ATOM 560 C CA . THR A 1 72 ? -8.236 0.367 12.486 1.00 98.38 72 THR A CA 1
ATOM 561 C C . THR A 1 72 ? -9.103 -0.347 11.457 1.00 98.38 72 THR A C 1
ATOM 563 O O . THR A 1 72 ? -9.718 0.296 10.597 1.00 98.38 72 THR A O 1
ATOM 566 N N . ILE A 1 73 ? -9.181 -1.674 11.568 1.00 98.19 73 ILE A N 1
ATOM 567 C CA . ILE A 1 73 ? -10.057 -2.525 10.753 1.00 98.19 73 ILE A CA 1
ATOM 568 C C . ILE A 1 73 ? -11.002 -3.356 11.625 1.00 98.19 73 ILE A C 1
ATOM 570 O O . ILE A 1 73 ? -10.723 -3.581 12.798 1.00 98.19 73 ILE A O 1
ATOM 574 N N . LEU A 1 74 ? -12.101 -3.840 11.046 1.00 97.75 74 LEU A N 1
ATOM 575 C CA . LEU A 1 74 ? -13.040 -4.765 11.678 1.00 97.75 74 LEU A CA 1
ATOM 576 C C . LEU A 1 74 ? -12.920 -6.160 11.051 1.00 97.75 74 LEU A C 1
ATOM 578 O O . LEU A 1 74 ? -13.163 -6.327 9.852 1.00 97.75 74 LEU A O 1
ATOM 582 N N . ILE A 1 75 ? -12.602 -7.161 11.872 1.00 94.94 75 ILE A N 1
ATOM 583 C CA . ILE A 1 75 ? -12.562 -8.578 11.484 1.00 94.94 75 ILE A CA 1
ATOM 584 C C . ILE A 1 75 ? -13.364 -9.378 12.509 1.00 94.94 75 ILE A C 1
ATOM 586 O O . ILE A 1 75 ? -13.065 -9.338 13.698 1.00 94.94 75 ILE A O 1
ATOM 590 N N . GLY A 1 76 ? -14.379 -10.122 12.057 1.00 92.12 76 GLY A N 1
ATOM 591 C CA . GLY A 1 76 ? -15.175 -10.983 12.941 1.00 92.12 76 GLY A CA 1
ATOM 592 C C . GLY A 1 76 ? -15.942 -10.232 14.038 1.00 92.12 76 GLY A C 1
ATOM 593 O O . GLY A 1 76 ? -16.205 -10.804 15.086 1.00 92.12 76 GLY A O 1
ATOM 594 N N . GLY A 1 77 ? -16.272 -8.955 13.815 1.00 94.38 77 GLY A N 1
ATOM 595 C CA . GLY A 1 77 ? -16.936 -8.099 14.806 1.00 94.38 77 GLY A CA 1
ATOM 596 C C . GLY A 1 77 ? -15.991 -7.410 15.794 1.00 94.38 77 GLY A C 1
ATOM 597 O O . GLY A 1 77 ? -16.444 -6.549 16.540 1.00 94.38 77 GLY A O 1
ATOM 598 N N . GLU A 1 78 ? -14.693 -7.711 15.744 1.00 96.06 78 GLU A N 1
ATOM 599 C CA . GLU A 1 78 ? -13.681 -7.135 16.629 1.00 96.06 78 GLU A CA 1
ATOM 600 C C . GLU A 1 78 ? -12.822 -6.106 15.890 1.00 96.06 78 GLU A C 1
ATOM 602 O O . GLU A 1 78 ? -12.377 -6.334 14.755 1.00 96.06 78 GLU A O 1
ATOM 607 N N . GLU A 1 79 ? -12.583 -4.963 16.533 1.00 97.31 79 GLU A N 1
ATOM 608 C CA . GL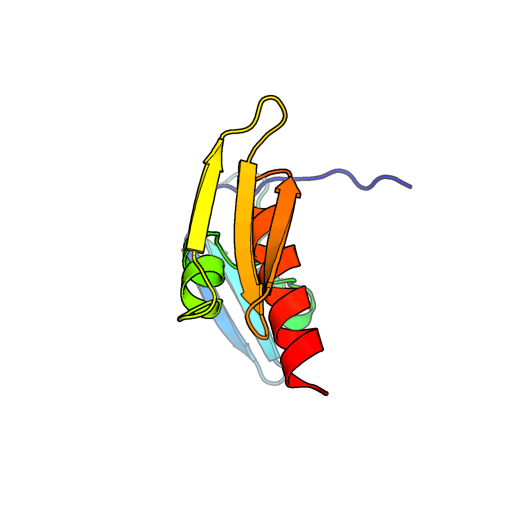U A 1 79 ? -11.674 -3.946 16.008 1.00 97.31 79 GLU A CA 1
ATOM 609 C C . GLU A 1 79 ? -10.217 -4.347 16.238 1.00 97.31 79 GLU A C 1
ATOM 611 O O . GLU A 1 79 ? -9.826 -4.796 17.316 1.00 97.31 79 GLU A O 1
ATOM 616 N N . ARG A 1 80 ? -9.388 -4.152 15.212 1.00 97.25 80 ARG A N 1
ATOM 617 C CA . ARG A 1 80 ? -7.952 -4.422 15.256 1.00 97.25 80 ARG A CA 1
ATOM 618 C C . ARG A 1 80 ? -7.175 -3.186 14.804 1.00 97.25 80 ARG A C 1
ATOM 620 O O . ARG A 1 80 ? -7.227 -2.853 13.616 1.00 97.25 80 ARG A O 1
ATOM 627 N N . PRO A 1 81 ? -6.482 -2.498 15.727 1.00 97.38 81 PRO A N 1
ATOM 628 C CA . PRO A 1 81 ? -5.626 -1.367 15.399 1.00 97.38 81 PRO A CA 1
ATOM 629 C C . PRO A 1 81 ? -4.185 -1.807 15.102 1.00 97.38 81 PRO A C 1
ATOM 631 O O . PRO A 1 81 ? -3.644 -2.676 15.784 1.00 97.38 81 PRO A O 1
ATOM 634 N N . PHE A 1 82 ? -3.547 -1.150 14.135 1.00 97.69 82 PHE A N 1
ATOM 635 C CA . PHE A 1 82 ? -2.121 -1.298 13.826 1.00 97.69 82 PHE A CA 1
ATOM 636 C C . PHE A 1 82 ? -1.469 0.080 13.763 1.00 97.69 82 PHE A C 1
ATOM 638 O O . PHE A 1 82 ? -2.026 0.981 13.132 1.00 97.69 82 PHE A O 1
ATOM 645 N N . GLU A 1 83 ? -0.325 0.247 14.430 1.00 97.44 83 GLU A N 1
ATOM 646 C CA . GLU A 1 83 ? 0.383 1.526 14.542 1.00 97.44 83 GLU A CA 1
ATOM 647 C C . GLU A 1 83 ? 1.782 1.474 13.935 1.00 97.44 83 GLU A C 1
ATOM 649 O O . GLU A 1 83 ? 2.619 0.688 14.371 1.00 97.44 83 GLU A O 1
ATOM 654 N N . GLU A 1 84 ? 2.022 2.347 12.961 1.00 96.25 84 GLU A N 1
ATOM 655 C CA . GLU A 1 84 ? 3.303 2.560 12.274 1.00 96.25 84 GLU A CA 1
ATOM 656 C C . GLU A 1 84 ? 3.195 3.870 11.457 1.00 96.25 84 GLU A C 1
ATOM 658 O O . GLU A 1 84 ? 2.288 4.682 11.662 1.00 96.25 84 GLU A O 1
ATOM 663 N N . ASP A 1 85 ? 4.075 4.100 10.492 1.00 94.75 85 ASP A N 1
ATOM 664 C CA . ASP A 1 85 ? 3.809 4.924 9.335 1.00 94.75 85 ASP A CA 1
ATOM 665 C C . ASP A 1 85 ? 2.538 4.436 8.621 1.00 94.75 85 ASP A C 1
ATOM 667 O O . ASP A 1 85 ? 2.123 3.278 8.728 1.00 94.75 85 ASP A O 1
ATOM 671 N N . ALA A 1 86 ? 1.883 5.349 7.907 1.00 94.81 86 ALA A N 1
ATOM 672 C CA . ALA A 1 86 ? 0.576 5.066 7.333 1.00 94.81 86 ALA A CA 1
ATOM 673 C C . ALA A 1 86 ? 0.621 3.864 6.377 1.00 94.81 86 ALA A C 1
ATOM 675 O O . ALA A 1 86 ? -0.227 2.978 6.485 1.00 94.81 86 ALA A O 1
ATOM 676 N N . ALA A 1 87 ? 1.620 3.795 5.492 1.00 94.88 87 ALA A N 1
ATOM 677 C CA . ALA A 1 87 ? 1.719 2.736 4.495 1.00 94.88 87 ALA A CA 1
ATOM 678 C C . ALA A 1 87 ? 1.933 1.369 5.157 1.00 94.88 87 ALA A C 1
ATOM 680 O O . ALA A 1 87 ? 1.225 0.414 4.830 1.00 94.88 87 ALA A O 1
ATOM 681 N N . THR A 1 88 ? 2.835 1.280 6.137 1.00 95.56 88 THR A N 1
ATOM 682 C CA . THR A 1 88 ? 3.086 0.032 6.868 1.00 95.56 88 THR A CA 1
ATOM 683 C C . THR A 1 88 ? 1.876 -0.388 7.704 1.00 95.56 88 THR A C 1
ATOM 685 O O . THR A 1 88 ? 1.511 -1.565 7.690 1.00 95.56 88 THR A O 1
ATOM 688 N N . ALA A 1 89 ? 1.189 0.549 8.365 1.00 97.19 89 ALA A N 1
ATOM 689 C CA . ALA A 1 89 ? -0.030 0.249 9.115 1.00 97.19 89 ALA A CA 1
ATOM 690 C C . ALA A 1 89 ? -1.135 -0.317 8.201 1.00 97.19 89 ALA A C 1
ATOM 692 O O . ALA A 1 89 ? -1.743 -1.342 8.523 1.00 97.19 89 ALA A O 1
ATOM 693 N N . TYR A 1 90 ? -1.354 0.281 7.023 1.00 97.81 90 TYR A N 1
ATOM 694 C CA . TYR A 1 90 ? -2.277 -0.268 6.026 1.00 97.81 90 TYR A CA 1
ATOM 695 C C . TYR A 1 90 ? -1.845 -1.662 5.554 1.00 97.81 90 TYR A C 1
ATOM 697 O O . TYR A 1 90 ? -2.665 -2.581 5.540 1.00 97.81 90 TYR A O 1
ATOM 705 N N . ALA A 1 91 ? -0.565 -1.859 5.229 1.00 96.62 91 ALA A N 1
ATOM 706 C CA . ALA A 1 91 ? -0.058 -3.152 4.777 1.00 96.62 91 ALA A CA 1
ATOM 707 C C . ALA A 1 91 ? -0.269 -4.253 5.831 1.00 96.62 91 ALA A C 1
ATOM 709 O O . ALA A 1 91 ? -0.779 -5.327 5.513 1.00 96.62 91 ALA A O 1
ATOM 710 N N . GLN A 1 92 ? 0.042 -3.978 7.101 1.00 96.75 92 GLN A N 1
ATOM 711 C CA . GLN A 1 92 ? -0.155 -4.928 8.200 1.00 96.75 92 GLN A CA 1
ATOM 712 C C . GLN A 1 92 ? -1.631 -5.279 8.415 1.00 96.75 92 GLN A C 1
ATOM 714 O O . GLN A 1 92 ? -1.965 -6.448 8.618 1.00 96.75 92 GLN A O 1
ATOM 719 N N . THR A 1 93 ? -2.529 -4.295 8.322 1.00 97.25 93 THR A N 1
ATOM 720 C CA . THR A 1 93 ? -3.972 -4.555 8.434 1.00 97.25 93 THR A CA 1
ATOM 721 C C . THR A 1 93 ? -4.482 -5.435 7.295 1.00 97.25 93 THR A C 1
ATOM 723 O O . THR A 1 93 ? -5.240 -6.373 7.545 1.00 97.25 93 THR A O 1
ATOM 726 N N . LEU A 1 94 ? -4.017 -5.203 6.062 1.00 96.56 94 LEU A N 1
ATOM 727 C CA . LEU A 1 94 ? -4.390 -6.009 4.902 1.00 96.56 94 LEU A CA 1
ATOM 728 C C . LEU A 1 94 ? -3.871 -7.444 5.034 1.00 96.56 94 LEU A C 1
ATOM 730 O O . LEU A 1 94 ? -4.617 -8.387 4.782 1.00 96.56 94 LEU A O 1
ATOM 734 N N . LEU A 1 95 ? -2.637 -7.627 5.512 1.00 95.81 95 LEU A N 1
ATOM 735 C CA . LEU A 1 95 ? -2.099 -8.952 5.829 1.00 95.81 95 LEU A CA 1
ATOM 736 C C . LEU A 1 95 ? -2.926 -9.662 6.911 1.00 95.81 95 LEU A C 1
ATOM 738 O O . LEU A 1 95 ? -3.196 -10.855 6.787 1.00 95.81 95 LEU A O 1
ATOM 742 N N . SER A 1 96 ? -3.377 -8.940 7.943 1.00 95.69 96 SER A N 1
ATOM 743 C CA . SER A 1 96 ? -4.262 -9.502 8.972 1.00 95.69 96 SER A CA 1
ATOM 744 C C . SER A 1 96 ? -5.614 -9.936 8.397 1.00 95.69 96 SER A C 1
ATOM 746 O O . SER A 1 96 ? -6.115 -10.998 8.765 1.00 95.69 96 SER A O 1
ATOM 748 N N . LEU A 1 97 ? -6.181 -9.153 7.473 1.00 95.69 97 LEU A N 1
ATOM 749 C CA . LEU A 1 97 ? -7.428 -9.478 6.780 1.00 95.69 97 LEU A CA 1
ATOM 750 C C . LEU A 1 97 ? -7.284 -10.721 5.892 1.00 95.69 97 LEU A C 1
ATOM 752 O O . LEU A 1 97 ? -8.118 -11.617 5.977 1.00 95.69 97 LEU A O 1
ATOM 756 N N . ILE A 1 98 ? -6.212 -10.803 5.097 1.00 95.31 98 ILE A N 1
ATOM 757 C CA . ILE A 1 98 ? -5.908 -11.967 4.246 1.00 95.31 98 ILE A CA 1
ATOM 758 C C . ILE A 1 98 ? -5.695 -13.221 5.101 1.00 95.31 98 ILE A C 1
ATOM 760 O O . ILE A 1 98 ? -6.223 -14.286 4.797 1.00 95.31 98 ILE A O 1
ATOM 764 N N . GLY A 1 99 ? -4.952 -13.103 6.204 1.00 94.81 99 GLY A N 1
ATOM 765 C CA . GLY A 1 99 ? -4.744 -14.221 7.123 1.00 94.81 99 GLY A CA 1
ATOM 766 C C . GLY A 1 99 ? -6.042 -14.706 7.773 1.00 94.81 99 GLY A C 1
ATOM 767 O O . GLY A 1 99 ? -6.195 -15.899 8.012 1.00 94.81 99 GLY A O 1
ATOM 768 N N . ALA A 1 100 ? -6.989 -13.801 8.034 1.00 91.94 100 ALA A N 1
ATOM 769 C CA . ALA A 1 100 ? -8.288 -14.145 8.604 1.00 91.94 100 ALA A CA 1
ATOM 770 C C . ALA A 1 100 ? -9.278 -14.732 7.584 1.00 91.94 100 ALA A C 1
ATOM 772 O O . ALA A 1 100 ? -10.179 -15.453 7.995 1.00 91.94 100 ALA A O 1
ATOM 773 N N . SER A 1 101 ? -9.140 -14.427 6.288 1.00 87.44 101 SER A N 1
ATOM 774 C CA . SER A 1 101 ? -9.991 -14.990 5.227 1.00 87.44 101 SER A CA 1
ATOM 775 C C . SER A 1 101 ? -9.520 -16.355 4.721 1.00 87.44 101 SER A C 1
ATOM 777 O O . SER A 1 101 ? -10.284 -17.054 4.060 1.00 87.44 101 SER A O 1
ATOM 779 N N . ALA A 1 102 ? -8.273 -16.727 5.013 1.00 82.19 102 ALA A N 1
ATOM 780 C CA . ALA A 1 102 ? -7.701 -18.030 4.682 1.00 82.19 102 ALA A CA 1
ATOM 781 C C . ALA A 1 102 ? -8.051 -19.144 5.696 1.00 82.19 102 ALA A C 1
ATOM 783 O O . ALA A 1 102 ? -7.623 -20.284 5.507 1.00 82.19 102 ALA A O 1
ATOM 784 N N . LEU A 1 103 ? -8.787 -18.810 6.763 1.00 58.41 103 LEU A N 1
ATOM 785 C CA . LEU A 1 103 ? -9.280 -19.718 7.807 1.00 58.41 103 LEU A CA 1
ATOM 786 C C . LEU A 1 103 ? -10.747 -20.085 7.561 1.00 58.41 103 LEU A C 1
ATOM 788 O O . LEU A 1 103 ? -11.092 -21.257 7.828 1.00 58.41 103 LEU A O 1
#

Secondary structure (DSSP, 8-state):
--PPP-PPPS-EEEEEEETTEEEEEEE--SSS---EEEGGG---PPPHHHHHHHTGGGEEEEEE-SSSEEEEEEETTEEEEEEESHHHHHHHHHHHHHHHHT-

Sequence (103 aa):
MGGERFTVSEMTIEPHHVDTGTILGFNGTTEWALDSLAVEDALWMPREDQLRELLGGSFRHLSRTPGGYRVTILIGGEERPFEEDAATAYAQTLLSLIGASAL

Organism: Leifsonia xyli subsp. xyli (strain CTCB07) (NCBI:txid281090)

Foldseek 3Di:
DDDDDDDDPDFDWDWDQDPVATKTATDDDDDDDDGIDGPVVDDDQDDLVVLQVLLPPQWDDWDADPAAIWTWGDDPNDIDIDDDHSSVRSVVVSVVVVVRVVD

pLDDT: mean 89.17, std 11.26, range [42.19, 98.44]